Protein AF-A0A1V5XJ64-F1 (afdb_monomer)

Secondary structure (DSSP, 8-state):
----HHHHHTT--TTTSPTTHHHHHHHT-HHHHHHHHHHHTT-------SHHHHH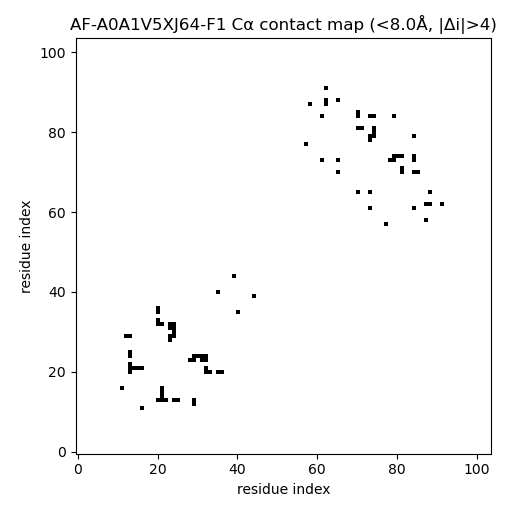HHHHHHHHHH--SS-HHHHHHHHT--HHHHHHHHHHHHHTT---GGG--

Mean predicted aligned error: 9.64 Å

Foldseek 3Di:
DPPPPVVVLVVDDLVNDDPPLSVCCVVPRNVVSVVVCVVQPPHDDDDDDCVVVVVVVLLVVLLVPDDPPCLVVSCVVSVHDSVVSCVSNVVVVVVVPPDPPPPD

Radius of gyration: 24.41 Å; Cα contacts (8 Å, |Δi|>4): 48; chains: 1; bounding box: 56×42×60 Å

Solvent-accessible surface area (backbone atoms only — not comparable to full-atom values): 6493 Å² total; per-residue (Å²): 132,87,74,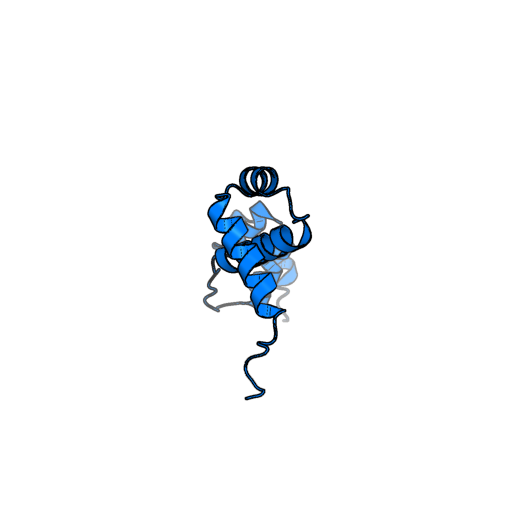66,60,67,67,57,57,71,71,61,53,50,85,78,42,61,82,67,37,20,57,40,18,72,76,74,33,59,69,60,24,52,53,50,47,70,71,52,55,98,56,91,81,82,83,76,80,59,61,66,60,51,50,50,53,49,51,55,47,51,60,71,69,58,75,92,76,53,51,66,60,50,15,63,74,69,73,50,51,52,66,58,50,50,51,60,47,49,56,58,54,53,74,69,49,76,70,83,76,85,76,125

Structure (mmCIF, N/CA/C/O backbone):
data_AF-A0A1V5XJ64-F1
#
_entry.id   AF-A0A1V5XJ64-F1
#
loop_
_atom_site.group_PDB
_atom_site.id
_atom_site.type_symbol
_atom_site.label_atom_id
_atom_site.label_alt_id
_atom_site.label_comp_id
_atom_site.label_asym_id
_atom_site.label_entity_id
_atom_site.label_seq_id
_atom_site.pdbx_PDB_ins_code
_atom_site.Cartn_x
_atom_site.Cartn_y
_atom_site.Cartn_z
_atom_site.occupancy
_atom_site.B_iso_or_equiv
_atom_site.auth_seq_id
_atom_site.auth_comp_id
_atom_site.auth_asym_id
_atom_site.auth_atom_id
_atom_site.pdbx_PDB_model_num
ATOM 1 N N . MET A 1 1 ? -33.945 -3.783 23.177 1.00 47.06 1 MET A N 1
ATOM 2 C CA . MET A 1 1 ? -33.298 -2.484 22.921 1.00 47.06 1 MET A CA 1
ATOM 3 C C . MET A 1 1 ? -32.195 -2.745 21.929 1.00 47.06 1 MET A C 1
ATOM 5 O O . MET A 1 1 ? -31.239 -3.424 22.276 1.00 47.06 1 MET A O 1
ATOM 9 N N . GLU A 1 2 ? -32.386 -2.318 20.691 1.00 52.25 2 GLU A N 1
ATOM 10 C CA . GLU A 1 2 ? -31.329 -2.333 19.687 1.00 52.25 2 GLU A CA 1
ATOM 11 C C . GLU A 1 2 ? -30.345 -1.228 20.087 1.00 52.25 2 GLU A C 1
ATOM 13 O O . GLU A 1 2 ? -30.716 -0.060 20.199 1.00 52.25 2 GLU A O 1
ATOM 18 N N . TYR A 1 3 ? -29.142 -1.621 20.494 1.00 59.75 3 TYR A N 1
ATOM 19 C CA . TYR A 1 3 ? -28.115 -0.695 20.957 1.00 59.75 3 TYR A CA 1
ATOM 20 C C . TYR A 1 3 ? -27.566 0.030 19.726 1.00 59.75 3 TYR A C 1
ATOM 22 O O . TYR A 1 3 ? -27.029 -0.622 18.832 1.00 59.75 3 TYR A O 1
ATOM 30 N N . ASN A 1 4 ? -27.739 1.352 19.640 1.00 74.06 4 ASN A N 1
ATOM 31 C CA . ASN A 1 4 ? -27.279 2.124 18.485 1.00 74.06 4 ASN A CA 1
ATOM 32 C C . ASN A 1 4 ? -25.752 2.300 18.546 1.00 74.06 4 ASN A C 1
ATOM 34 O O . ASN A 1 4 ? -25.242 3.322 19.002 1.00 74.06 4 ASN A O 1
ATOM 38 N N . MET A 1 5 ? -25.036 1.264 18.111 1.00 75.38 5 MET A N 1
ATOM 39 C CA . MET A 1 5 ? -23.577 1.251 17.980 1.00 75.38 5 MET A CA 1
ATOM 40 C C . MET A 1 5 ? -23.070 2.397 17.097 1.00 75.38 5 MET A C 1
ATOM 42 O O . MET A 1 5 ? -21.991 2.920 17.358 1.00 75.38 5 MET A O 1
ATOM 46 N N . ASP A 1 6 ? -23.846 2.831 16.101 1.00 77.06 6 ASP A N 1
ATOM 47 C CA . ASP A 1 6 ? -23.419 3.861 15.150 1.00 77.06 6 ASP A CA 1
ATOM 48 C C . ASP A 1 6 ? -23.328 5.247 15.797 1.00 77.06 6 ASP A C 1
ATOM 50 O O . ASP A 1 6 ? -22.392 5.997 15.525 1.00 77.06 6 ASP A O 1
ATOM 54 N N . ALA A 1 7 ? -24.256 5.572 16.703 1.00 81.69 7 ALA A N 1
ATOM 55 C CA . ALA A 1 7 ? -24.203 6.821 17.463 1.00 81.69 7 ALA A CA 1
ATOM 56 C C . ALA A 1 7 ? -22.956 6.885 18.359 1.00 81.69 7 ALA A C 1
ATOM 58 O O . ALA A 1 7 ? -22.304 7.919 18.434 1.00 81.69 7 ALA A O 1
ATOM 59 N N . ILE A 1 8 ? -22.589 5.762 18.980 1.00 83.00 8 ILE A N 1
ATOM 60 C CA . ILE A 1 8 ? -21.412 5.675 19.854 1.00 83.00 8 ILE A CA 1
ATOM 61 C C . ILE A 1 8 ? -20.128 5.760 19.029 1.00 83.00 8 ILE A C 1
ATOM 63 O O . ILE A 1 8 ? -19.196 6.461 19.405 1.00 83.00 8 ILE A O 1
ATOM 67 N N . LEU A 1 9 ? -20.079 5.095 17.872 1.00 83.44 9 LEU A N 1
ATOM 68 C CA . LEU A 1 9 ? -18.930 5.162 16.968 1.00 83.44 9 LEU A CA 1
ATOM 69 C C . LEU A 1 9 ? -18.685 6.572 16.414 1.00 83.44 9 LEU A C 1
ATOM 71 O O . LEU A 1 9 ? -17.539 6.901 16.113 1.00 83.44 9 LEU A O 1
ATOM 75 N N . ALA A 1 10 ? -19.722 7.408 16.305 1.00 84.69 10 ALA A N 1
ATOM 76 C CA . ALA A 1 10 ? -19.582 8.804 15.892 1.00 84.69 10 ALA A CA 1
ATOM 77 C C . ALA A 1 10 ? -18.870 9.682 16.939 1.00 84.69 10 ALA A C 1
ATOM 79 O O . ALA A 1 10 ? -18.318 10.723 16.586 1.00 84.69 10 ALA A O 1
ATOM 80 N N . GLU A 1 11 ? -18.867 9.266 18.207 1.00 88.50 11 GLU A N 1
ATOM 81 C CA . GLU A 1 11 ? -18.187 9.966 19.304 1.00 88.50 11 GLU A CA 1
ATOM 82 C C . GLU A 1 11 ? -16.725 9.520 19.470 1.00 88.50 11 GLU A C 1
ATOM 84 O O . GLU A 1 11 ? -15.942 10.212 20.118 1.00 88.50 11 GLU A O 1
ATOM 89 N N . VAL A 1 12 ? -16.335 8.391 18.863 1.00 90.62 12 VAL A N 1
ATOM 90 C CA . VAL A 1 12 ? -14.985 7.825 18.984 1.00 90.62 12 VAL A CA 1
ATOM 91 C C . VAL A 1 12 ? -13.960 8.684 18.251 1.00 90.62 12 VAL A C 1
ATOM 93 O O . VAL A 1 12 ? -14.098 9.015 17.071 1.00 90.62 12 VAL A O 1
ATOM 96 N N . THR A 1 13 ? -12.857 8.968 18.932 1.00 92.31 13 THR A N 1
ATOM 97 C CA . THR A 1 13 ? -11.705 9.674 18.371 1.00 92.31 13 THR A CA 1
ATOM 98 C C . THR A 1 13 ? -10.622 8.703 17.878 1.00 92.31 13 THR A C 1
ATOM 100 O O . THR A 1 13 ? -10.509 7.576 18.369 1.00 92.31 13 THR A O 1
ATOM 103 N N . PRO A 1 14 ? -9.745 9.119 16.940 1.00 91.44 14 PRO A N 1
ATOM 104 C CA . PRO A 1 14 ? -8.649 8.274 16.464 1.00 91.44 14 PRO A CA 1
ATOM 105 C C . PRO A 1 14 ? -7.739 7.736 17.575 1.00 91.44 14 PRO A C 1
ATOM 107 O O . PRO A 1 14 ? -7.131 6.687 17.410 1.00 91.44 14 PRO A O 1
ATOM 110 N N . GLN A 1 15 ? -7.578 8.460 18.685 1.00 93.00 15 GLN A N 1
ATOM 111 C CA . GLN A 1 15 ? -6.704 8.088 19.802 1.00 93.00 15 GLN A CA 1
ATOM 112 C C . GLN A 1 15 ? -7.279 6.956 20.657 1.00 93.00 15 GLN A C 1
ATOM 114 O O . GLN A 1 15 ? -6.512 6.258 21.315 1.00 93.00 15 GLN A O 1
ATOM 119 N N . GLU A 1 16 ? -8.596 6.772 20.630 1.00 93.31 16 GLU A N 1
ATOM 120 C CA . GLU A 1 16 ? -9.302 5.732 21.380 1.00 93.31 16 GLU A CA 1
ATOM 121 C C . GLU A 1 16 ? -9.341 4.399 20.622 1.00 93.31 16 GLU A C 1
ATOM 123 O O . GLU A 1 16 ? -9.658 3.359 21.199 1.00 93.31 16 GLU A O 1
ATOM 128 N N . LEU A 1 17 ? -8.974 4.404 19.335 1.00 91.50 17 LEU A N 1
ATOM 129 C CA . LEU A 1 17 ? -8.864 3.194 18.534 1.00 91.50 17 LEU A CA 1
ATOM 130 C C . LEU A 1 17 ? -7.534 2.462 18.794 1.00 91.50 17 LEU A C 1
ATOM 132 O O . LEU A 1 17 ? -6.463 3.080 18.829 1.00 91.50 17 LEU A O 1
ATOM 136 N N . PRO A 1 18 ? -7.544 1.123 18.893 1.00 90.88 18 PRO A N 1
ATOM 137 C CA . PRO A 1 18 ? -6.306 0.359 18.919 1.00 90.88 18 PRO A CA 1
ATOM 138 C C . PRO A 1 18 ? -5.598 0.427 17.551 1.00 90.88 18 PRO A C 1
ATOM 140 O O . PRO A 1 18 ? -6.262 0.531 16.511 1.00 90.88 18 PRO A O 1
ATOM 143 N N . PRO A 1 19 ? -4.257 0.335 17.499 1.00 89.69 19 PRO A N 1
ATOM 144 C CA . PRO A 1 19 ? -3.551 0.084 16.247 1.00 89.69 19 PRO A CA 1
ATOM 145 C C . PRO A 1 19 ? -4.040 -1.229 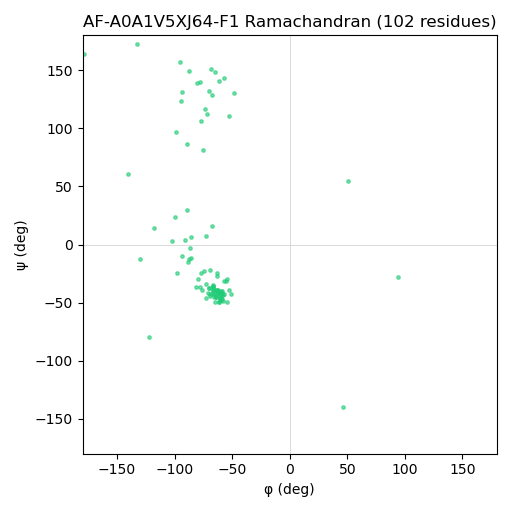15.602 1.00 89.69 19 PRO A C 1
ATOM 147 O O . PRO A 1 19 ? -4.332 -2.184 16.325 1.00 89.69 19 PRO A O 1
ATOM 150 N N . PRO A 1 20 ? -4.142 -1.314 14.264 1.00 91.94 20 PRO A N 1
ATOM 151 C CA . PRO A 1 20 ? -3.722 -0.314 13.276 1.00 91.94 20 PRO A CA 1
ATOM 152 C C . PRO A 1 20 ? -4.782 0.762 12.971 1.00 91.94 20 PRO A C 1
ATOM 154 O O . PRO A 1 20 ? -4.524 1.668 12.182 1.00 91.94 20 PRO A O 1
ATOM 157 N N . TYR A 1 21 ? -5.979 0.687 13.558 1.00 92.75 21 TYR A N 1
ATOM 158 C CA . TYR A 1 21 ? -7.096 1.563 13.193 1.00 92.75 21 TYR A CA 1
ATOM 159 C C . TYR A 1 21 ? -6.855 3.028 13.558 1.00 92.75 21 TYR A C 1
ATOM 161 O O . TYR A 1 21 ? -7.228 3.903 12.782 1.00 92.75 21 TYR A O 1
ATOM 169 N N . SER A 1 22 ? -6.183 3.310 14.676 1.00 94.56 22 SER A N 1
ATOM 170 C CA . SER A 1 22 ? -5.785 4.680 15.027 1.00 94.56 22 SER A CA 1
ATOM 171 C C . SER A 1 22 ? -4.806 5.294 14.029 1.00 94.56 22 SER A C 1
ATOM 173 O O . SER A 1 22 ? -4.935 6.468 13.678 1.00 94.56 22 SER A O 1
ATOM 175 N N . ASP A 1 23 ? -3.859 4.507 13.522 1.00 94.81 23 ASP A N 1
ATOM 176 C CA . ASP A 1 23 ? -2.903 4.966 12.512 1.00 94.81 23 ASP A CA 1
ATOM 177 C C . ASP A 1 23 ? -3.595 5.205 11.169 1.00 94.81 23 ASP A C 1
ATOM 179 O O . ASP A 1 23 ? -3.387 6.242 10.542 1.00 94.81 23 ASP A O 1
ATOM 183 N N . ILE A 1 24 ? -4.494 4.301 10.767 1.00 94.75 24 ILE A N 1
ATOM 184 C CA . ILE A 1 24 ? -5.311 4.454 9.555 1.00 94.75 24 ILE A CA 1
ATOM 185 C C . ILE A 1 24 ? -6.225 5.679 9.666 1.00 94.75 24 ILE A C 1
ATOM 187 O O . ILE A 1 24 ? -6.341 6.445 8.712 1.00 94.75 24 ILE A O 1
ATOM 191 N N . ALA A 1 25 ? -6.839 5.903 10.827 1.00 96.00 25 ALA A N 1
ATOM 192 C CA . ALA A 1 25 ? -7.708 7.049 11.057 1.00 96.00 25 ALA A CA 1
ATOM 193 C C . ALA A 1 25 ? -6.965 8.384 10.918 1.00 96.00 25 ALA A C 1
ATOM 195 O O . ALA A 1 25 ? -7.513 9.329 10.352 1.00 96.00 25 ALA A O 1
ATOM 196 N N . ARG A 1 26 ? -5.716 8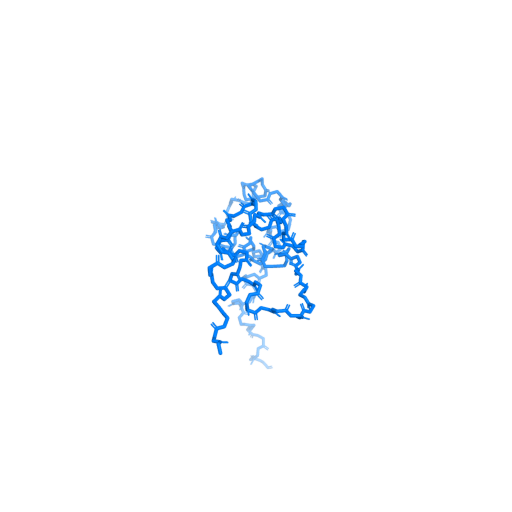.455 11.397 1.00 95.12 26 ARG A N 1
ATOM 197 C CA . ARG A 1 26 ? -4.863 9.650 11.281 1.00 95.12 26 ARG A CA 1
ATOM 198 C C . ARG A 1 26 ? -4.282 9.835 9.882 1.00 95.12 26 ARG A C 1
ATOM 200 O O . ARG A 1 26 ? -4.170 10.967 9.426 1.00 95.12 26 ARG A O 1
ATOM 207 N N . ALA A 1 27 ? -3.880 8.747 9.226 1.00 96.81 27 ALA A N 1
ATOM 208 C CA . ALA A 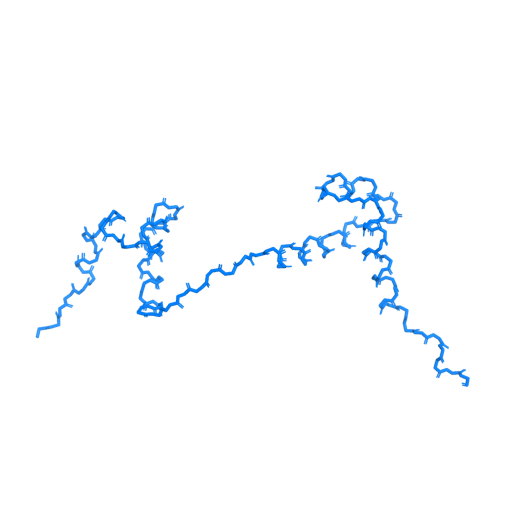1 27 ? -3.248 8.793 7.910 1.00 96.81 27 ALA A CA 1
ATOM 209 C C . ALA A 1 27 ? -4.258 8.962 6.762 1.00 96.81 27 ALA A C 1
ATOM 211 O O . ALA A 1 27 ? -3.906 9.516 5.723 1.00 96.81 27 ALA A O 1
ATOM 212 N N . VAL A 1 28 ? -5.489 8.468 6.936 1.00 95.00 28 VAL A N 1
ATOM 213 C CA . VAL A 1 28 ? -6.539 8.447 5.907 1.00 95.00 28 VAL A CA 1
ATOM 214 C C . VAL A 1 28 ? -7.788 9.191 6.388 1.00 95.00 28 VAL A C 1
ATOM 216 O O . VAL A 1 28 ? -8.009 10.323 5.967 1.00 95.00 28 VAL A O 1
ATOM 219 N N . ASN A 1 29 ? -8.621 8.558 7.225 1.00 94.44 29 ASN A N 1
ATOM 220 C CA . ASN A 1 29 ? -9.781 9.139 7.919 1.00 94.44 29 ASN A CA 1
ATOM 221 C C . ASN A 1 29 ? -10.465 8.093 8.829 1.00 94.44 29 ASN A C 1
ATOM 223 O O . ASN A 1 29 ? -10.261 6.885 8.675 1.00 94.44 29 ASN A O 1
ATOM 227 N N . MET A 1 30 ? -11.319 8.561 9.751 1.00 94.44 30 MET A N 1
ATOM 228 C CA . MET A 1 30 ? -12.085 7.707 10.676 1.00 94.44 30 MET A CA 1
ATOM 229 C C . MET A 1 30 ? -13.006 6.711 9.965 1.00 94.44 30 MET A C 1
ATOM 231 O O . MET A 1 30 ? -13.059 5.546 10.349 1.00 94.44 30 MET A O 1
ATOM 235 N N . GLU A 1 31 ? -13.699 7.138 8.909 1.00 92.94 31 GLU A N 1
ATOM 236 C CA . GLU A 1 31 ? -14.643 6.290 8.173 1.00 92.94 31 GLU A CA 1
ATOM 237 C C . GLU A 1 31 ? -13.970 5.023 7.621 1.00 92.94 31 GLU A C 1
ATOM 239 O O . GLU A 1 31 ? -14.495 3.917 7.753 1.00 92.94 31 GLU A O 1
ATOM 244 N N . THR A 1 32 ? -12.770 5.165 7.053 1.00 94.56 32 THR A N 1
ATOM 245 C CA . THR A 1 32 ? -11.988 4.041 6.525 1.00 94.56 32 THR A CA 1
ATOM 246 C C . THR A 1 32 ? -11.581 3.086 7.640 1.00 94.56 32 THR A C 1
ATOM 248 O O . THR A 1 32 ? -11.725 1.873 7.491 1.00 94.56 32 THR A O 1
ATOM 251 N N . ALA A 1 33 ? -11.106 3.617 8.770 1.00 93.69 33 ALA A N 1
ATOM 252 C CA . ALA A 1 33 ? -10.709 2.802 9.912 1.00 93.69 33 ALA A CA 1
ATOM 253 C C . ALA A 1 33 ? -11.888 1.976 10.457 1.00 93.69 33 ALA A C 1
ATOM 255 O O . ALA A 1 33 ? -11.749 0.768 10.651 1.00 93.69 33 ALA A O 1
ATOM 256 N N . LEU A 1 34 ? -13.062 2.593 10.621 1.00 92.50 34 LEU A N 1
ATOM 257 C CA . LEU A 1 34 ? -14.262 1.915 11.118 1.00 92.50 34 LEU A CA 1
ATOM 258 C C . LEU A 1 34 ? -14.792 0.861 10.138 1.00 92.50 34 LEU A C 1
ATOM 260 O O . LEU A 1 34 ? -15.144 -0.239 10.562 1.00 92.50 34 LEU A O 1
ATOM 264 N N . ARG A 1 35 ? -14.780 1.138 8.828 1.00 92.38 35 ARG A N 1
ATOM 265 C CA . ARG A 1 35 ? -15.151 0.141 7.808 1.00 92.38 35 ARG A CA 1
ATOM 266 C C . ARG A 1 35 ? -14.242 -1.086 7.851 1.00 92.38 35 ARG A C 1
ATOM 268 O O . ARG A 1 35 ? -14.728 -2.210 7.760 1.00 92.38 35 ARG A O 1
ATOM 275 N N . LEU A 1 36 ? -12.933 -0.891 8.018 1.00 92.31 36 LEU A N 1
ATOM 276 C CA . LEU A 1 36 ? -11.987 -2.002 8.152 1.00 92.31 36 LEU A CA 1
ATOM 277 C C . LEU A 1 36 ? -12.211 -2.778 9.457 1.00 92.31 36 LEU A C 1
ATOM 279 O O . LEU A 1 36 ? -12.175 -4.007 9.437 1.00 92.31 36 LEU A O 1
ATOM 283 N N . ALA A 1 37 ? -12.503 -2.081 10.560 1.00 89.81 37 ALA A N 1
ATOM 284 C CA . ALA A 1 37 ? -12.822 -2.711 11.839 1.00 89.81 37 ALA A CA 1
ATOM 285 C C . ALA A 1 37 ? -14.075 -3.592 11.750 1.00 89.81 37 ALA A C 1
ATOM 287 O O . ALA A 1 37 ? -14.071 -4.720 12.239 1.00 89.81 37 ALA A O 1
ATOM 288 N N . GLN A 1 38 ? -15.116 -3.119 11.063 1.00 89.50 38 GLN A N 1
ATOM 289 C CA . GLN A 1 38 ? -16.332 -3.894 10.813 1.00 89.50 38 GLN A CA 1
ATOM 2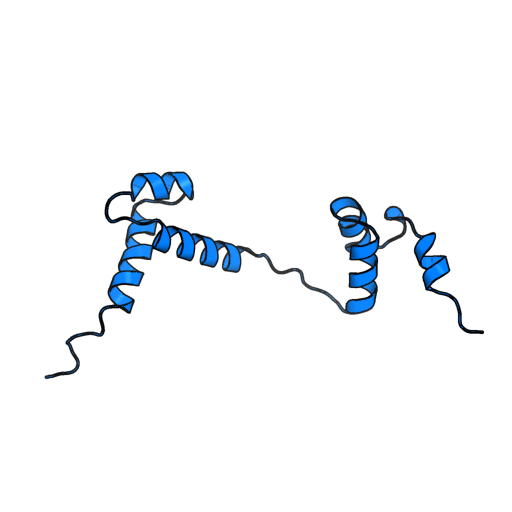90 C C . GLN A 1 38 ? -16.090 -5.095 9.890 1.00 89.50 38 GLN A C 1
ATOM 292 O O . GLN A 1 38 ? -16.689 -6.151 10.099 1.00 89.50 38 GLN A O 1
ATOM 297 N N . LEU A 1 39 ? -15.217 -4.944 8.888 1.00 91.56 39 LEU A N 1
ATOM 298 C CA . LEU A 1 39 ? -14.933 -5.984 7.899 1.00 91.56 39 LEU A CA 1
ATOM 299 C C . LEU A 1 39 ? -14.114 -7.143 8.480 1.00 91.56 39 LEU A C 1
ATOM 301 O O . LEU A 1 39 ? -14.439 -8.301 8.235 1.00 91.56 39 LEU A O 1
ATOM 305 N N . TYR A 1 40 ? -13.049 -6.840 9.224 1.00 88.06 40 TYR A N 1
ATOM 306 C CA . TYR A 1 40 ? -12.107 -7.856 9.704 1.00 88.06 40 TYR A CA 1
ATOM 307 C C . TYR A 1 40 ? -12.369 -8.297 11.147 1.00 88.06 40 TYR A C 1
ATOM 309 O O . TYR A 1 40 ? -12.018 -9.422 11.502 1.00 88.06 40 TYR A O 1
ATOM 317 N N . GLN A 1 41 ? -13.016 -7.464 11.969 1.00 82.56 41 GLN A N 1
ATOM 318 C CA . GLN A 1 41 ? -13.362 -7.760 13.366 1.00 82.56 41 GLN A CA 1
ATOM 319 C C . GLN A 1 41 ? -12.177 -8.378 14.135 1.00 82.56 41 GLN A C 1
ATOM 321 O O . GLN A 1 41 ? -11.036 -7.960 13.953 1.00 82.56 41 GLN A O 1
ATOM 326 N N . GLY A 1 42 ? -12.415 -9.381 14.985 1.00 81.50 42 GLY A N 1
ATOM 327 C CA . GLY A 1 42 ? -11.387 -10.071 15.777 1.00 81.50 42 GLY A CA 1
ATOM 328 C C . GLY A 1 42 ? -10.387 -10.924 14.981 1.00 81.50 42 GLY A C 1
ATOM 329 O O . GLY A 1 42 ? -9.725 -11.777 15.570 1.00 81.50 42 GLY A O 1
ATOM 330 N N . THR A 1 43 ? -10.281 -10.745 13.662 1.00 84.69 43 THR A N 1
ATOM 331 C CA . THR A 1 43 ? -9.329 -11.479 12.819 1.00 84.69 43 THR A CA 1
ATOM 332 C C . THR A 1 43 ? -7.921 -10.908 12.960 1.00 84.69 43 THR A C 1
ATOM 334 O O . THR A 1 43 ? -7.716 -9.695 12.959 1.00 84.69 43 THR A O 1
ATOM 337 N N . HIS A 1 44 ? -6.921 -11.788 13.003 1.00 82.25 44 HIS A N 1
ATOM 338 C CA . HIS A 1 44 ? -5.524 -11.378 12.908 1.00 82.25 44 HIS A CA 1
ATOM 339 C C . HIS A 1 44 ? -5.158 -11.062 11.449 1.00 82.25 44 HIS A C 1
ATOM 341 O O . HIS A 1 44 ? -5.001 -11.966 10.627 1.00 82.25 44 HIS A O 1
ATOM 347 N N . LEU A 1 45 ? -5.009 -9.776 11.126 1.00 82.88 45 LEU A N 1
ATOM 348 C CA . LEU A 1 45 ? -4.699 -9.309 9.776 1.00 82.88 45 LEU A CA 1
ATOM 349 C C . LEU A 1 45 ? -3.191 -9.112 9.589 1.00 82.88 45 LEU A C 1
ATOM 351 O O . LEU A 1 45 ? -2.552 -8.342 10.306 1.00 82.88 45 LEU A O 1
ATOM 355 N N . TYR A 1 46 ? -2.626 -9.784 8.590 1.00 86.75 46 TYR A N 1
ATOM 356 C CA . TYR A 1 46 ? -1.261 -9.535 8.136 1.00 86.75 46 TYR A CA 1
ATOM 357 C C . TYR A 1 46 ? -1.268 -8.541 6.972 1.00 86.75 46 TYR A C 1
ATOM 359 O O . TYR A 1 46 ? -1.999 -8.727 6.002 1.00 86.75 46 TYR A O 1
ATOM 367 N N . PHE A 1 47 ? -0.421 -7.514 7.054 1.00 86.81 47 PHE A N 1
ATOM 368 C CA . PHE A 1 47 ? -0.182 -6.569 5.965 1.00 86.81 47 PHE A CA 1
ATOM 369 C C . PHE A 1 47 ? 1.103 -6.967 5.222 1.00 86.81 47 PHE A C 1
ATOM 371 O O . PHE A 1 47 ? 2.199 -6.639 5.691 1.00 86.81 47 PHE A O 1
ATOM 378 N N . PRO A 1 48 ? 1.008 -7.696 4.092 1.00 89.44 48 PRO A N 1
ATOM 379 C CA . PRO A 1 48 ? 2.182 -8.076 3.320 1.00 89.44 48 PRO A CA 1
ATOM 380 C C . PRO A 1 48 ? 2.870 -6.849 2.729 1.00 89.44 48 PRO A C 1
ATOM 382 O O . PRO A 1 48 ? 2.228 -5.868 2.344 1.00 89.44 48 PRO A O 1
ATOM 385 N N . LYS A 1 49 ? 4.195 -6.932 2.589 1.00 93.75 49 LYS A N 1
ATOM 386 C CA . LYS A 1 49 ? 4.934 -5.955 1.788 1.00 93.75 49 LYS A CA 1
ATOM 387 C C . LYS A 1 49 ? 4.456 -6.018 0.343 1.00 93.75 49 LYS A C 1
ATOM 389 O O . LYS A 1 49 ? 4.271 -7.097 -0.214 1.00 93.75 49 LYS A O 1
ATOM 394 N N . LEU A 1 50 ? 4.337 -4.855 -0.284 1.00 95.06 50 LEU A N 1
ATOM 395 C CA . LEU A 1 50 ? 3.948 -4.757 -1.690 1.00 95.06 50 LEU A CA 1
ATOM 396 C C . LEU A 1 50 ? 5.136 -4.891 -2.654 1.00 95.06 50 LEU A C 1
ATOM 398 O O . LEU A 1 50 ? 4.955 -4.714 -3.855 1.00 95.06 50 LEU A O 1
ATOM 402 N N . ASP A 1 51 ? 6.335 -5.213 -2.158 1.00 93.94 51 ASP A N 1
ATOM 403 C CA . ASP A 1 51 ? 7.585 -5.249 -2.928 1.00 93.94 51 ASP A CA 1
ATOM 404 C C . ASP A 1 51 ? 7.466 -6.074 -4.217 1.00 93.94 51 ASP A C 1
ATOM 406 O O . ASP A 1 51 ? 7.922 -5.643 -5.273 1.00 93.94 51 ASP A O 1
ATOM 410 N N . GLU A 1 52 ? 6.815 -7.238 -4.163 1.00 93.44 52 GLU A N 1
ATOM 411 C CA . GLU A 1 52 ? 6.619 -8.104 -5.330 1.00 93.44 52 GLU A CA 1
ATOM 412 C C . GLU A 1 52 ? 5.660 -7.507 -6.364 1.00 93.44 52 GLU A C 1
ATOM 414 O O . GLU A 1 52 ? 5.951 -7.510 -7.565 1.00 93.44 52 GLU A O 1
ATOM 419 N N . VAL A 1 53 ? 4.541 -6.945 -5.909 1.00 95.75 53 VAL A N 1
ATOM 420 C CA . VAL A 1 53 ? 3.566 -6.286 -6.786 1.00 95.75 53 VAL A CA 1
ATOM 421 C C . VAL A 1 53 ? 4.208 -5.066 -7.446 1.00 95.75 53 VAL A C 1
ATOM 423 O O . VAL A 1 53 ? 4.108 -4.883 -8.659 1.00 95.75 53 VAL A O 1
ATOM 426 N N . LEU A 1 54 ? 4.931 -4.259 -6.667 1.00 94.81 54 LEU A N 1
ATOM 427 C CA . LEU A 1 54 ? 5.651 -3.086 -7.153 1.00 94.81 54 LEU A CA 1
ATOM 428 C C . LEU A 1 54 ? 6.762 -3.470 -8.132 1.00 94.81 54 LEU A C 1
ATOM 430 O O . LEU A 1 54 ? 6.880 -2.842 -9.184 1.00 94.81 54 LEU A O 1
ATOM 434 N N . ARG A 1 55 ? 7.533 -4.525 -7.838 1.00 94.25 55 ARG A N 1
ATOM 435 C CA . ARG A 1 55 ? 8.549 -5.080 -8.744 1.00 94.25 55 ARG A CA 1
ATOM 436 C C . ARG A 1 55 ? 7.919 -5.493 -10.068 1.00 94.25 55 ARG A C 1
ATOM 438 O O . ARG A 1 55 ? 8.399 -5.082 -11.119 1.00 94.25 55 ARG A O 1
ATOM 445 N N . THR A 1 56 ? 6.813 -6.228 -10.023 1.00 94.75 56 THR A N 1
ATOM 446 C CA . THR A 1 56 ? 6.089 -6.679 -11.219 1.00 94.75 56 THR A CA 1
ATOM 447 C C . THR A 1 56 ? 5.599 -5.492 -12.048 1.00 94.75 56 THR A C 1
ATOM 449 O O . THR A 1 56 ? 5.872 -5.412 -13.244 1.00 94.75 56 THR A O 1
ATOM 452 N N . LYS A 1 57 ? 4.967 -4.496 -11.417 1.00 96.81 57 LYS A N 1
ATOM 453 C CA . LYS A 1 57 ? 4.497 -3.290 -12.117 1.00 96.81 57 LYS A CA 1
ATOM 454 C C . LYS A 1 57 ? 5.623 -2.423 -12.662 1.00 96.81 57 LYS A C 1
ATOM 456 O O . LYS A 1 57 ? 5.474 -1.853 -13.741 1.00 96.81 57 LYS A O 1
ATOM 461 N N . ARG A 1 58 ? 6.758 -2.337 -11.968 1.00 95.81 58 ARG A N 1
ATOM 462 C CA . ARG A 1 58 ? 7.965 -1.694 -12.497 1.00 95.81 58 ARG A CA 1
ATOM 463 C C . ARG A 1 58 ? 8.444 -2.415 -13.756 1.00 95.81 58 ARG A C 1
ATOM 465 O O . ARG A 1 58 ? 8.663 -1.760 -14.767 1.00 95.81 58 ARG A O 1
ATOM 472 N N . ASN A 1 59 ? 8.559 -3.740 -13.705 1.00 95.00 59 ASN A N 1
ATOM 473 C CA . ASN A 1 59 ? 9.005 -4.559 -14.829 1.00 95.00 59 ASN A CA 1
ATOM 474 C C . ASN A 1 59 ? 8.085 -4.389 -16.054 1.00 95.00 59 ASN A C 1
ATOM 476 O O . ASN A 1 59 ? 8.571 -4.130 -17.152 1.00 95.00 59 ASN A O 1
ATOM 480 N N . GLU A 1 60 ? 6.762 -4.444 -15.862 1.00 95.38 60 GLU A N 1
ATOM 481 C CA . GLU A 1 60 ? 5.773 -4.185 -16.921 1.00 95.38 60 GLU A CA 1
ATOM 482 C C . GLU A 1 60 ? 5.946 -2.796 -17.556 1.00 95.38 60 GLU A C 1
ATOM 484 O O . GLU A 1 60 ? 5.853 -2.653 -18.775 1.00 95.38 60 GLU A O 1
ATOM 489 N N . ARG A 1 61 ? 6.185 -1.757 -16.743 1.00 96.50 61 ARG A N 1
ATOM 490 C CA . ARG A 1 61 ? 6.398 -0.392 -17.246 1.00 96.50 61 ARG A CA 1
ATOM 491 C C . ARG A 1 61 ? 7.689 -0.280 -18.047 1.00 96.50 61 ARG A C 1
ATOM 493 O O . ARG A 1 61 ? 7.661 0.302 -19.121 1.00 96.50 61 ARG A O 1
ATOM 500 N N . ILE A 1 62 ? 8.779 -0.884 -17.574 1.00 95.25 62 ILE A N 1
ATOM 501 C CA . ILE A 1 62 ? 10.059 -0.893 -18.295 1.00 95.25 62 ILE A CA 1
ATOM 502 C C . ILE A 1 62 ? 9.902 -1.560 -19.662 1.00 95.25 62 ILE A C 1
ATOM 504 O O . ILE A 1 62 ? 10.321 -0.979 -20.656 1.00 95.25 62 ILE A O 1
ATOM 508 N N . LYS A 1 63 ? 9.229 -2.718 -19.733 1.00 93.56 63 LYS A N 1
ATOM 509 C CA . LYS A 1 63 ? 8.953 -3.397 -21.010 1.00 93.56 63 LYS A CA 1
ATOM 510 C C . LYS A 1 63 ? 8.133 -2.518 -21.968 1.00 93.56 63 LYS A C 1
ATOM 512 O O . LYS A 1 63 ? 8.417 -2.494 -23.156 1.00 93.56 63 LYS A O 1
ATOM 517 N N . LYS A 1 64 ? 7.144 -1.769 -21.461 1.00 95.00 64 LYS A N 1
ATOM 518 C CA . LYS A 1 64 ? 6.305 -0.864 -22.275 1.00 95.00 64 LYS A CA 1
ATOM 519 C C . LYS A 1 64 ? 7.023 0.400 -22.747 1.00 95.00 64 LYS A C 1
ATOM 521 O O . LYS A 1 64 ? 6.694 0.918 -23.806 1.00 95.00 64 LYS A O 1
ATOM 526 N N . GLU A 1 65 ? 7.932 0.936 -21.940 1.00 95.44 65 GLU A N 1
ATOM 527 C CA . GLU A 1 65 ? 8.668 2.166 -22.253 1.00 95.44 65 GLU A CA 1
ATOM 528 C C . GLU A 1 65 ? 9.951 1.912 -23.056 1.00 95.44 65 GLU A C 1
ATOM 530 O O . GLU A 1 65 ? 10.557 2.857 -23.568 1.00 95.44 65 GLU A O 1
ATOM 535 N N . PHE A 1 66 ? 10.391 0.658 -23.158 1.00 95.38 66 PHE A N 1
ATOM 536 C CA . PHE A 1 66 ? 11.575 0.299 -23.920 1.00 95.38 66 PHE A CA 1
ATOM 537 C C . PHE A 1 66 ? 11.362 0.505 -25.422 1.00 95.38 66 PHE A C 1
ATOM 539 O O . PHE A 1 66 ? 10.395 0.015 -26.000 1.00 95.38 66 PHE A O 1
ATOM 546 N N . ASN A 1 67 ? 12.291 1.220 -26.059 1.00 92.50 67 ASN A N 1
ATOM 547 C CA . ASN A 1 67 ? 12.223 1.572 -27.481 1.00 92.50 67 ASN A CA 1
ATOM 548 C C . ASN A 1 67 ? 13.378 0.993 -28.320 1.00 92.50 67 ASN A C 1
ATOM 550 O O . ASN A 1 67 ? 13.616 1.453 -29.435 1.00 92.50 67 ASN A O 1
ATOM 554 N N . GLY A 1 68 ? 14.131 0.032 -27.776 1.00 90.19 68 GLY A N 1
ATOM 555 C CA . GLY A 1 68 ? 15.309 -0.562 -28.419 1.00 90.19 68 GLY A CA 1
ATOM 556 C C . GLY A 1 68 ? 16.638 0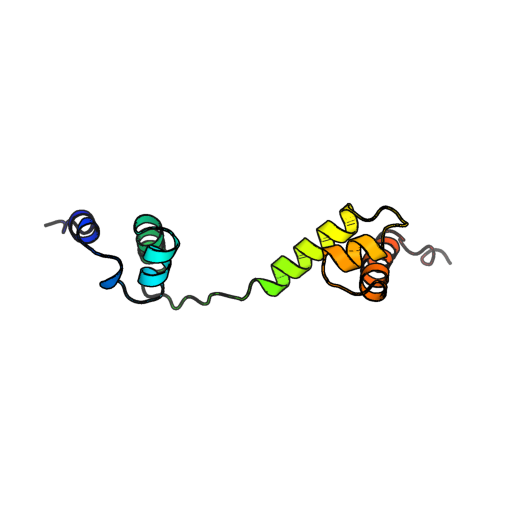.093 -28.030 1.00 90.19 68 GLY A C 1
ATOM 557 O O . GLY A 1 68 ? 17.666 -0.582 -28.012 1.00 90.19 68 GLY A O 1
ATOM 558 N N . TYR A 1 69 ? 16.639 1.382 -27.667 1.00 92.19 69 TYR A N 1
ATOM 559 C CA . TYR A 1 69 ? 17.877 2.161 -27.505 1.00 92.19 69 TYR A CA 1
ATOM 560 C C . TYR A 1 69 ? 17.980 2.930 -26.174 1.00 92.19 69 TYR A C 1
ATOM 562 O O . TYR A 1 69 ? 19.068 3.371 -25.805 1.00 92.19 69 TYR A O 1
ATOM 570 N N . ASN A 1 70 ? 16.895 3.052 -25.403 1.00 95.31 70 ASN A N 1
ATOM 571 C CA . ASN A 1 70 ? 16.813 3.873 -24.185 1.00 95.31 70 ASN A CA 1
ATOM 572 C C . ASN A 1 70 ? 17.213 3.167 -22.868 1.00 95.31 70 ASN A C 1
ATOM 574 O O . ASN A 1 70 ? 16.728 3.533 -21.797 1.00 95.31 70 ASN A O 1
ATOM 578 N N . LEU A 1 71 ? 18.125 2.185 -22.903 1.00 93.94 71 LEU A N 1
ATOM 579 C CA . LEU A 1 71 ? 18.533 1.414 -21.709 1.00 93.94 71 LEU A CA 1
ATOM 580 C C . LEU A 1 71 ? 19.013 2.303 -20.550 1.00 93.94 71 LEU A C 1
ATOM 582 O O . LEU A 1 71 ? 18.536 2.158 -19.427 1.00 93.94 71 LEU A O 1
ATOM 586 N N . LYS A 1 72 ? 19.922 3.244 -20.831 1.00 94.62 72 LYS A N 1
ATOM 587 C CA . LYS A 1 72 ? 20.512 4.131 -19.813 1.00 94.62 72 LYS A CA 1
ATOM 588 C C . LYS A 1 72 ? 19.474 5.042 -19.162 1.00 94.62 72 LYS A C 1
ATOM 590 O O . LYS A 1 72 ? 19.516 5.278 -17.958 1.00 94.62 72 LYS A O 1
ATOM 595 N N . GLU A 1 73 ? 18.539 5.554 -19.957 1.00 96.62 73 GLU A N 1
ATOM 596 C CA . GLU A 1 73 ? 17.472 6.432 -19.469 1.00 96.62 73 GLU A CA 1
ATOM 597 C C . GLU A 1 73 ? 16.544 5.676 -18.518 1.00 96.62 73 GLU A C 1
ATOM 599 O O . GLU A 1 73 ? 16.235 6.162 -17.430 1.00 96.62 73 GLU A O 1
ATOM 604 N N . LEU A 1 74 ? 16.157 4.452 -18.890 1.00 96.69 74 LEU A N 1
ATOM 605 C CA . LEU A 1 74 ? 15.331 3.592 -18.049 1.00 96.69 74 LEU A CA 1
ATOM 606 C C . LEU A 1 74 ? 16.075 3.158 -16.777 1.00 96.69 74 LEU A C 1
ATOM 608 O O . LEU A 1 74 ? 15.474 3.125 -15.704 1.00 96.69 74 LEU A O 1
ATOM 612 N N . ALA A 1 75 ? 17.377 2.879 -16.865 1.00 96.06 75 ALA A N 1
ATOM 613 C CA . ALA A 1 75 ? 18.204 2.500 -15.719 1.00 96.06 75 ALA A CA 1
ATOM 614 C C . ALA A 1 75 ? 18.228 3.602 -14.656 1.00 96.06 75 ALA A C 1
ATOM 616 O O . ALA A 1 75 ? 17.967 3.339 -13.482 1.00 96.06 75 ALA A O 1
ATOM 617 N N . ILE A 1 76 ? 18.429 4.852 -15.083 1.00 96.69 76 ILE A N 1
ATOM 618 C CA . ILE A 1 76 ? 18.371 6.026 -14.206 1.00 96.69 76 ILE A CA 1
ATOM 619 C C . ILE A 1 76 ? 16.951 6.221 -13.664 1.00 96.69 76 ILE A C 1
ATOM 621 O O . ILE A 1 76 ? 16.769 6.354 -12.454 1.00 96.69 76 ILE A O 1
ATOM 625 N N . LYS A 1 77 ? 15.934 6.197 -14.537 1.00 96.81 77 LYS A N 1
ATOM 626 C CA . LYS A 1 77 ? 14.532 6.446 -14.165 1.00 96.81 77 LYS A CA 1
ATOM 627 C C . LYS A 1 77 ? 14.019 5.471 -13.105 1.00 96.81 77 LYS A C 1
ATOM 629 O O . LYS A 1 77 ? 13.280 5.873 -12.209 1.00 96.81 77 LYS A O 1
ATOM 634 N N . TYR A 1 78 ? 14.390 4.197 -13.212 1.00 95.44 78 TYR A N 1
ATOM 635 C CA . TYR A 1 78 ? 13.928 3.139 -12.312 1.00 95.44 78 TYR A CA 1
ATOM 636 C C . TYR A 1 78 ? 14.951 2.733 -11.251 1.00 95.44 78 TYR A C 1
ATOM 638 O O . TYR A 1 78 ? 14.665 1.827 -10.466 1.00 95.44 78 TYR A O 1
ATOM 646 N N . ASN A 1 79 ? 16.102 3.410 -11.205 1.00 95.56 79 ASN A N 1
ATOM 647 C CA . ASN A 1 79 ? 17.210 3.131 -10.295 1.00 95.56 79 ASN A CA 1
ATOM 648 C C . ASN A 1 79 ? 17.633 1.648 -10.312 1.00 95.56 79 ASN A C 1
ATOM 650 O O . ASN A 1 79 ? 17.643 0.958 -9.292 1.00 95.56 79 ASN A O 1
ATOM 654 N N . VAL A 1 80 ? 17.933 1.145 -11.507 1.00 94.69 80 VAL A N 1
ATOM 655 C CA . VAL A 1 80 ? 18.391 -0.228 -11.775 1.00 94.69 80 VAL A CA 1
ATOM 656 C C . VAL A 1 80 ? 19.604 -0.193 -12.704 1.00 94.69 80 VAL A C 1
ATOM 658 O O . VAL A 1 80 ? 19.977 0.861 -13.206 1.00 94.69 80 VAL A O 1
ATOM 661 N N . THR A 1 81 ? 20.247 -1.336 -12.939 1.00 94.50 81 THR A N 1
ATOM 662 C CA . THR A 1 81 ? 21.411 -1.401 -13.834 1.00 94.50 81 THR A CA 1
ATOM 663 C C . THR A 1 81 ? 20.994 -1.620 -15.289 1.00 94.50 81 THR A C 1
ATOM 665 O O . THR A 1 81 ? 20.025 -2.329 -15.563 1.00 94.50 81 THR A O 1
ATOM 668 N N . ASP A 1 82 ? 21.778 -1.093 -16.234 1.00 91.94 82 ASP A N 1
ATOM 669 C CA . ASP A 1 82 ? 21.609 -1.357 -17.674 1.00 91.94 82 ASP A CA 1
ATOM 670 C C . ASP A 1 82 ? 21.567 -2.861 -17.981 1.00 91.94 82 ASP A C 1
ATOM 672 O O . ASP A 1 82 ? 20.790 -3.313 -18.822 1.00 91.94 82 ASP A O 1
ATOM 676 N N . ARG A 1 83 ? 22.404 -3.645 -17.283 1.00 92.75 83 ARG A N 1
ATOM 677 C CA . ARG A 1 83 ? 22.445 -5.108 -17.399 1.00 92.75 83 ARG A CA 1
ATOM 678 C C . ARG A 1 83 ? 21.102 -5.731 -17.029 1.00 92.75 83 ARG A C 1
ATOM 680 O O . ARG A 1 83 ? 20.599 -6.548 -17.787 1.00 92.75 83 ARG A O 1
ATOM 687 N N . TRP A 1 84 ? 20.523 -5.321 -15.905 1.00 94.06 84 TRP A N 1
ATOM 688 C CA . TRP A 1 84 ? 19.255 -5.867 -15.433 1.00 94.06 84 TRP A CA 1
ATOM 689 C C . TRP A 1 84 ? 18.091 -5.504 -16.365 1.00 94.06 84 TRP A C 1
ATOM 691 O O . TRP A 1 84 ? 17.220 -6.331 -16.602 1.00 94.06 84 TRP A O 1
ATOM 701 N N . ILE A 1 85 ? 18.088 -4.301 -16.953 1.00 93.56 85 ILE A N 1
ATOM 702 C CA . ILE A 1 85 ? 17.085 -3.947 -17.973 1.00 93.56 85 ILE A CA 1
ATOM 703 C C . ILE A 1 85 ? 17.267 -4.801 -19.226 1.00 93.56 85 ILE A C 1
ATOM 705 O O . ILE A 1 85 ? 16.284 -5.286 -19.773 1.00 93.56 85 ILE A O 1
ATOM 709 N N . ARG A 1 86 ? 18.508 -5.018 -19.671 1.00 91.25 86 ARG A N 1
ATOM 710 C CA . ARG A 1 86 ? 18.784 -5.880 -20.826 1.00 91.25 86 ARG A CA 1
ATOM 711 C C . ARG A 1 86 ? 18.296 -7.311 -20.597 1.00 91.25 86 ARG A C 1
ATOM 713 O O . ARG A 1 86 ? 17.680 -7.864 -21.494 1.00 91.25 86 ARG A O 1
ATOM 720 N N . GLU A 1 87 ? 18.543 -7.875 -19.416 1.00 92.25 87 GLU A N 1
ATOM 721 C CA . GLU A 1 87 ? 18.029 -9.195 -19.022 1.00 92.25 87 GLU A CA 1
ATOM 722 C C . GLU A 1 87 ? 16.490 -9.191 -19.010 1.00 92.25 87 GLU A C 1
ATOM 724 O O . GLU A 1 87 ? 15.871 -10.005 -19.683 1.00 92.25 87 GLU A O 1
ATOM 729 N N . LEU A 1 88 ? 15.866 -8.197 -18.367 1.00 91.88 88 LEU A N 1
ATOM 730 C CA . LEU A 1 88 ? 14.408 -8.084 -18.275 1.00 91.88 88 LEU A CA 1
ATOM 731 C C . LEU A 1 88 ? 13.705 -7.995 -19.641 1.00 91.88 88 LEU A C 1
ATOM 733 O O . LEU A 1 88 ? 12.606 -8.529 -19.813 1.00 91.88 88 LEU A O 1
ATOM 737 N N . VAL A 1 89 ? 14.273 -7.230 -20.573 1.00 89.12 89 VAL A N 1
ATOM 738 C CA . VAL A 1 89 ? 13.691 -7.042 -21.905 1.00 89.12 89 VAL A CA 1
ATOM 739 C C . VAL A 1 89 ? 14.045 -8.215 -22.824 1.00 89.12 89 VAL A C 1
ATOM 741 O O . VAL A 1 89 ? 13.180 -8.651 -23.573 1.00 89.12 89 VAL A O 1
ATOM 744 N N . GLY A 1 90 ? 15.251 -8.781 -22.712 1.00 82.25 90 GLY A N 1
ATOM 745 C CA . GLY A 1 90 ? 15.652 -9.988 -23.444 1.00 82.25 90 GLY A CA 1
ATOM 746 C C . GLY A 1 90 ? 14.799 -11.210 -23.088 1.00 82.25 90 GLY A C 1
ATOM 747 O O . GLY A 1 90 ? 14.337 -11.905 -23.984 1.00 82.25 90 GLY A O 1
ATOM 748 N N . GLU A 1 91 ? 14.460 -11.401 -21.808 1.00 63.03 91 GLU A N 1
ATOM 749 C CA . GLU A 1 91 ? 13.489 -12.422 -21.371 1.00 63.03 91 GLU A CA 1
ATOM 750 C C . GLU A 1 91 ? 12.111 -12.253 -22.047 1.00 63.03 91 GLU A C 1
ATOM 752 O O . GLU A 1 91 ? 11.408 -13.230 -22.287 1.00 63.03 91 GLU A O 1
ATOM 757 N N . ALA A 1 92 ? 11.707 -11.019 -22.381 1.00 57.69 92 ALA A N 1
ATOM 758 C CA . ALA A 1 92 ? 10.446 -10.752 -23.081 1.00 57.69 92 ALA A CA 1
ATOM 759 C C . ALA A 1 92 ? 10.504 -11.062 -24.590 1.00 57.69 92 ALA A C 1
ATOM 761 O O . ALA A 1 92 ? 9.461 -11.285 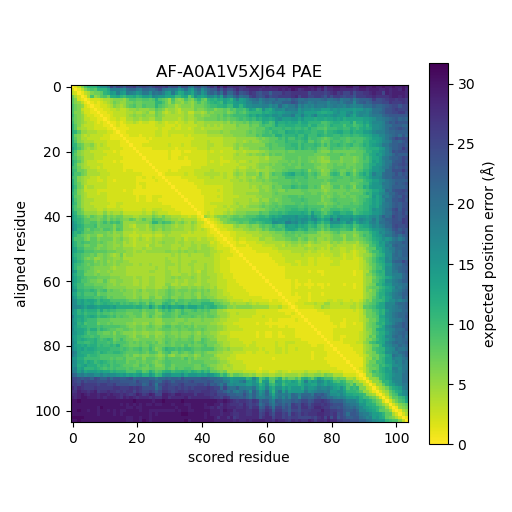-25.210 1.00 57.69 92 ALA A O 1
ATOM 762 N N . GLU A 1 93 ? 11.699 -11.031 -25.186 1.00 55.62 93 GLU A N 1
ATOM 763 C CA . GLU A 1 93 ? 11.928 -11.430 -26.577 1.00 55.62 93 GLU A CA 1
ATOM 764 C C . GLU A 1 93 ? 11.958 -12.961 -26.708 1.00 55.62 93 GLU A C 1
ATOM 766 O O . GLU A 1 93 ? 11.390 -13.485 -27.666 1.00 55.62 93 GLU A O 1
ATOM 771 N N . ASP A 1 94 ? 12.512 -13.675 -25.719 1.00 54.50 94 ASP A N 1
ATOM 772 C CA . ASP A 1 94 ? 12.538 -15.147 -25.675 1.00 54.50 94 ASP A CA 1
ATOM 773 C C . ASP A 1 94 ? 11.147 -15.764 -25.431 1.00 54.50 94 ASP A C 1
ATOM 775 O O . ASP A 1 94 ? 10.797 -16.750 -26.074 1.00 54.50 94 ASP A O 1
ATOM 779 N N . GLU A 1 95 ? 10.287 -15.165 -24.593 1.00 52.91 95 GLU A N 1
ATOM 780 C CA . GLU A 1 95 ? 8.891 -15.626 -24.423 1.00 52.91 95 GLU A CA 1
ATOM 781 C C . GLU A 1 95 ? 8.046 -15.511 -25.713 1.00 52.91 95 GLU A C 1
ATOM 783 O O . GLU A 1 95 ? 7.066 -16.240 -25.876 1.00 52.91 95 GLU A O 1
ATOM 788 N N . ASN A 1 96 ? 8.414 -14.617 -26.642 1.00 52.22 96 ASN A N 1
ATOM 789 C CA . ASN A 1 96 ? 7.748 -14.462 -27.944 1.00 52.22 96 ASN A CA 1
ATOM 790 C C . ASN A 1 96 ? 8.399 -15.284 -29.068 1.00 52.22 96 ASN A C 1
ATOM 792 O O . ASN A 1 96 ? 7.817 -15.409 -30.149 1.00 52.22 96 ASN A O 1
ATOM 796 N N . GLN A 1 97 ? 9.574 -15.865 -28.831 1.00 49.56 97 GLN A N 1
ATOM 797 C CA . GLN A 1 97 ? 10.173 -16.851 -29.718 1.00 49.56 97 GLN A CA 1
ATOM 798 C C . GLN A 1 97 ? 9.692 -18.239 -29.289 1.00 49.56 97 GLN A C 1
ATOM 800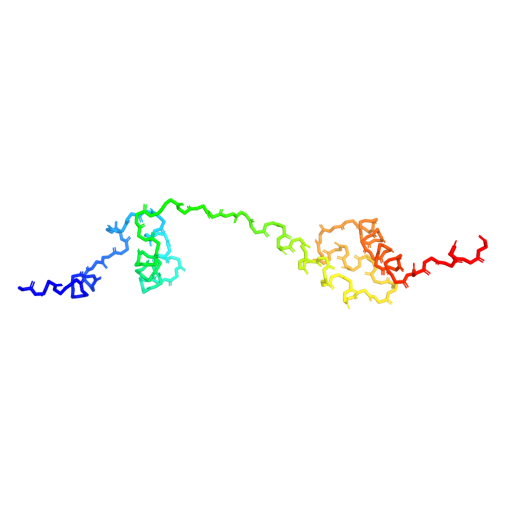 O O . GLN A 1 97 ? 10.348 -18.951 -28.535 1.00 49.56 97 GLN A O 1
ATOM 805 N N . LEU A 1 98 ? 8.527 -18.653 -29.801 1.00 50.78 98 LEU A N 1
ATOM 806 C CA . LEU A 1 98 ? 8.228 -20.081 -29.912 1.00 50.78 98 LEU A CA 1
ATOM 807 C C . LEU A 1 98 ? 9.400 -20.721 -30.666 1.00 50.78 98 LEU A C 1
ATOM 809 O O . LEU A 1 98 ? 9.597 -20.439 -31.849 1.00 50.78 98 LEU A O 1
ATOM 813 N N . GLY A 1 99 ? 10.191 -21.521 -29.949 1.00 46.84 99 GLY A N 1
ATOM 814 C CA . GLY A 1 99 ? 11.370 -22.193 -30.476 1.00 46.84 99 GLY A CA 1
ATOM 815 C C . GLY A 1 99 ? 11.054 -22.896 -31.792 1.00 46.84 99 GLY A C 1
ATOM 816 O O . GLY A 1 99 ? 10.087 -23.653 -31.901 1.00 46.84 99 GLY A O 1
ATOM 817 N N . ILE A 1 100 ? 11.898 -22.654 -32.791 1.00 49.22 100 ILE A N 1
ATOM 818 C CA . ILE A 1 100 ? 11.844 -23.301 -34.110 1.00 49.22 100 ILE A CA 1
ATOM 819 C C . ILE A 1 100 ? 12.318 -24.771 -34.004 1.00 49.22 100 ILE A C 1
ATOM 821 O O . ILE A 1 100 ? 12.441 -25.486 -34.992 1.00 49.22 100 ILE A O 1
ATOM 825 N N . ASP A 1 101 ? 12.537 -25.253 -32.783 1.00 55.03 101 ASP A N 1
ATOM 826 C CA . ASP A 1 101 ? 13.231 -26.497 -32.476 1.00 55.03 101 ASP A CA 1
ATOM 827 C C . ASP A 1 101 ? 12.274 -27.699 -32.382 1.00 55.03 101 ASP A C 1
ATOM 829 O O . ASP A 1 101 ? 12.704 -28.805 -32.078 1.00 55.03 101 ASP A O 1
ATOM 833 N N . ASN A 1 102 ? 10.976 -27.515 -32.655 1.00 47.25 102 ASN A N 1
ATOM 834 C CA . ASN A 1 102 ? 9.978 -28.593 -32.595 1.00 47.25 102 ASN A CA 1
ATOM 835 C C . ASN A 1 102 ? 9.614 -29.190 -33.971 1.00 47.25 102 ASN A C 1
ATOM 837 O O . ASN A 1 102 ? 8.531 -29.747 -34.142 1.00 47.25 102 ASN A O 1
ATOM 841 N N . TYR A 1 103 ? 10.505 -29.060 -34.958 1.00 46.91 103 TYR A N 1
ATOM 842 C CA . TYR A 1 103 ? 10.369 -29.662 -36.290 1.00 46.91 103 TYR A CA 1
ATOM 843 C C . TYR A 1 103 ? 11.714 -30.192 -36.810 1.00 46.91 103 TYR A C 1
ATOM 845 O O . TYR A 1 103 ? 12.180 -29.751 -37.854 1.00 46.91 103 TYR A O 1
ATOM 853 N N . LEU A 1 104 ? 12.330 -31.147 -36.108 1.00 40.69 104 LEU A N 1
ATOM 854 C CA . LEU A 1 104 ? 13.218 -32.154 -36.709 1.00 40.69 104 LEU A CA 1
ATOM 855 C C . LEU A 1 104 ? 13.111 -33.477 -35.946 1.00 40.69 104 LEU A C 1
ATOM 857 O O . LEU A 1 104 ? 13.234 -33.449 -34.703 1.00 40.69 104 LEU A O 1
#

pLDDT: mean 85.07, std 15.55, range [40.69, 96.81]

Nearest PDB structures (foldseek):
  1rr7-assembly1_A  TM=4.022E-01  e=5.562E-03  Muvirus mu
  6m3d-assembly1_C  TM=3.131E-01  e=1.939E+00  Drosophila melanogaster

Sequence (104 aa):
MEYNMDAILAEVTPQELPPPYSDIARAVNMETALRLAQLYQGTHLYFPKLDEVLRTKRNERIKKEFNGYNLKELAIKYNVTDRWIRELVGEAEDENQLGIDNYL